Protein AF-A0A7J7VCF5-F1 (afdb_monomer_lite)

pLDDT: mean 79.21, std 23.73, range [27.52, 97.56]

InterPro domains:
  IPR002937 Amine oxidase [PF01593] (6-80)
  IPR036188 FAD/NAD(P)-binding domain superfamily [G3DSA:3.50.50.60] (3-82)
  IPR036188 FAD/NAD(P)-binding domain superfamily [SSF51905] (7-91)
  IPR040174 Renalase [PTHR23357] (6-121)

Secondary structure (DSSP, 8-state):
-----TT-----S--EEEEEEETTEEEEEESSS--EEES-----S-HHHHHT-BSTHHHHS-HHHHHHHHT--------------TT-----S-SEEE-SS-SS--EEE-HHHHTT-----GGG-------------------------

Sequence (149 aa):
MPKSTKGANIRFRQWVTQINLRNNKWEVSKETGSPEQFDIVVLTMPVPQILLLKGDIVNLISEHQRQELESVSYSSRYALGLFYEAGTKIDVPWAGQYITSNPCIRFISIDNKKRNIGYKSCCQLSWPNDSSSETSPCVWRGWIHSFQF

Foldseek 3Di:
DPDDDDPDDDDPPWAFAEWEQDPCWIWTDTPDDHTDTDNDDDDDDQLVSQCRHDYCSVVVQDPVNVVVSVPDDDDFAWDADDDDDQPDDPPDPDQKDADDPDPRDGMDGVVCVVVVVPSPPPVPPPDDDDDDDDDDDPDDDGDGDGPDD

Structure (mmCIF, N/CA/C/O backbone):
data_AF-A0A7J7VCF5-F1
#
_entry.id   AF-A0A7J7VCF5-F1
#
loop_
_atom_site.group_PDB
_atom_site.id
_atom_site.type_symbol
_atom_site.label_atom_id
_atom_site.label_alt_id
_atom_site.label_comp_id
_atom_site.label_asym_id
_atom_site.label_entity_id
_atom_site.label_seq_id
_atom_site.pdbx_PDB_ins_code
_atom_site.Cartn_x
_atom_site.Cartn_y
_atom_site.Cartn_z
_atom_site.occupancy
_atom_site.B_iso_or_equiv
_atom_site.auth_seq_id
_atom_site.auth_comp_id
_atom_site.auth_asym_id
_atom_site.auth_atom_id
_atom_site.pdbx_PDB_model_num
ATOM 1 N N . MET A 1 1 ? -8.536 3.487 -19.311 1.00 40.28 1 MET A N 1
ATOM 2 C CA . MET A 1 1 ? -9.816 2.776 -19.112 1.00 40.28 1 MET A CA 1
ATOM 3 C C . MET A 1 1 ? -9.730 1.990 -17.811 1.00 40.28 1 MET A C 1
ATOM 5 O O . MET A 1 1 ? -8.867 1.117 -17.735 1.00 40.28 1 MET A O 1
ATOM 9 N N . PRO A 1 2 ? -10.506 2.327 -16.766 1.00 47.41 2 PRO A N 1
ATOM 10 C CA . PRO A 1 2 ? -10.526 1.530 -15.542 1.00 47.41 2 PRO A CA 1
ATOM 11 C C . PRO A 1 2 ? -11.049 0.126 -15.878 1.00 47.41 2 PRO A C 1
ATOM 13 O O . PRO A 1 2 ? -12.050 -0.021 -16.578 1.00 47.41 2 PRO A O 1
ATOM 16 N N . LYS A 1 3 ? -10.317 -0.912 -15.458 1.00 48.59 3 LYS A N 1
ATOM 17 C CA . LYS A 1 3 ? -10.679 -2.310 -15.718 1.00 48.59 3 LYS A CA 1
ATOM 18 C C . LYS A 1 3 ? -11.960 -2.649 -14.949 1.00 48.59 3 LYS A C 1
ATOM 20 O O . LYS A 1 3 ? -11.984 -2.535 -13.729 1.00 48.59 3 LYS A O 1
ATOM 25 N N . SER A 1 4 ? -12.997 -3.082 -15.667 1.00 52.25 4 SER A N 1
ATOM 26 C CA . SER A 1 4 ? -14.225 -3.637 -15.089 1.00 52.25 4 SER A CA 1
ATOM 27 C C . SER A 1 4 ? -13.905 -4.964 -14.394 1.00 52.25 4 SER A C 1
ATOM 29 O O . SER A 1 4 ? -13.676 -5.983 -15.046 1.00 52.25 4 SER A O 1
ATOM 31 N N . THR A 1 5 ? -13.823 -4.962 -13.065 1.00 56.34 5 THR A N 1
ATOM 32 C CA . THR A 1 5 ? -13.708 -6.191 -12.271 1.00 56.34 5 THR A CA 1
ATOM 33 C C . THR A 1 5 ? -15.104 -6.684 -11.909 1.00 56.34 5 THR A C 1
ATOM 35 O O . THR A 1 5 ? -15.710 -6.185 -10.966 1.00 56.34 5 THR A O 1
ATOM 38 N N . LYS A 1 6 ? -15.612 -7.645 -12.693 1.00 68.50 6 LYS A N 1
ATOM 39 C CA . LYS A 1 6 ? -16.701 -8.594 -12.373 1.00 68.50 6 LYS A CA 1
ATOM 40 C C . LYS A 1 6 ? -17.781 -8.096 -11.380 1.00 68.50 6 LYS A C 1
ATOM 42 O O . LYS A 1 6 ? -18.037 -8.752 -10.379 1.00 68.50 6 LYS A O 1
ATOM 47 N N . GLY A 1 7 ? -18.416 -6.954 -11.653 1.00 83.62 7 GLY A N 1
ATOM 48 C CA . GLY A 1 7 ? -19.609 -6.494 -10.921 1.00 83.62 7 GLY A CA 1
ATOM 49 C C . GLY A 1 7 ? -19.381 -5.755 -9.594 1.00 83.62 7 GLY A C 1
ATOM 50 O O . GLY A 1 7 ? -20.358 -5.382 -8.952 1.00 83.62 7 GLY A O 1
ATOM 51 N N . ALA A 1 8 ? -18.138 -5.491 -9.181 1.00 88.38 8 ALA A N 1
ATOM 52 C CA . ALA A 1 8 ? -17.882 -4.649 -8.010 1.00 88.38 8 ALA A CA 1
ATOM 53 C C . ALA A 1 8 ? -18.091 -3.156 -8.335 1.00 88.38 8 ALA A C 1
ATOM 55 O O . ALA A 1 8 ? -17.613 -2.666 -9.361 1.00 88.38 8 ALA A O 1
ATOM 56 N N . ASN A 1 9 ? -18.763 -2.410 -7.449 1.00 90.19 9 ASN A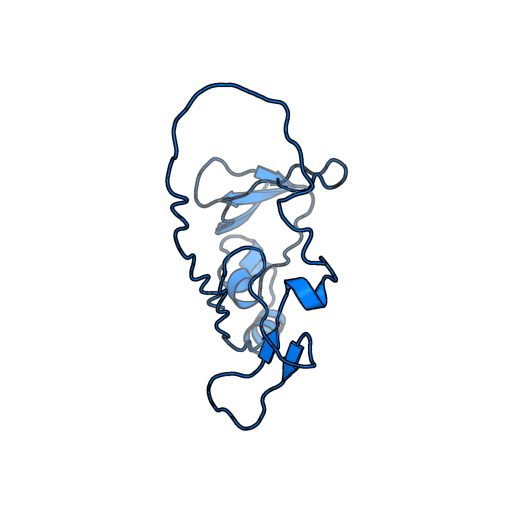 N 1
ATOM 57 C CA . ASN A 1 9 ? -18.884 -0.953 -7.566 1.00 90.19 9 ASN A CA 1
ATOM 58 C C . ASN A 1 9 ? -17.598 -0.289 -7.049 1.00 90.19 9 ASN A C 1
ATOM 60 O O . ASN A 1 9 ? -17.390 -0.170 -5.844 1.00 90.19 9 ASN A O 1
ATOM 64 N N . ILE A 1 10 ? -16.715 0.109 -7.965 1.00 90.94 10 ILE A N 1
ATOM 65 C CA . ILE A 1 10 ? -15.434 0.736 -7.619 1.00 90.94 10 ILE A CA 1
ATOM 66 C C . ILE A 1 10 ? -15.616 2.250 -7.544 1.00 90.94 10 ILE A C 1
ATOM 68 O O . ILE A 1 10 ? -15.993 2.882 -8.533 1.00 90.94 10 ILE A O 1
ATOM 72 N N . ARG A 1 11 ? -15.281 2.845 -6.396 1.00 89.62 11 ARG A N 1
ATOM 73 C CA . ARG A 1 11 ? -15.321 4.298 -6.192 1.00 89.62 11 ARG A CA 1
ATOM 74 C C . ARG A 1 11 ? -13.922 4.835 -5.925 1.00 89.62 11 ARG A C 1
ATOM 76 O O . ARG A 1 11 ? -13.285 4.476 -4.941 1.00 89.62 11 ARG A O 1
ATOM 83 N N . PHE A 1 12 ? -13.442 5.700 -6.814 1.00 91.88 12 PHE A N 1
ATOM 84 C CA . PHE A 1 12 ? -12.161 6.391 -6.659 1.00 91.88 12 PHE A CA 1
ATOM 85 C C . PHE A 1 12 ? -12.347 7.727 -5.942 1.00 91.88 12 PHE A C 1
ATOM 87 O O . PHE A 1 12 ? -13.447 8.275 -5.928 1.00 91.88 12 PHE A O 1
ATOM 94 N N . ARG A 1 13 ? -11.253 8.285 -5.401 1.00 89.94 13 ARG A N 1
ATOM 95 C CA . ARG A 1 13 ? -11.263 9.571 -4.674 1.00 89.94 13 ARG A CA 1
ATOM 96 C C . ARG A 1 13 ? -12.247 9.566 -3.498 1.00 89.94 13 ARG A C 1
ATOM 98 O O . ARG A 1 13 ? -12.951 10.539 -3.258 1.00 89.94 13 ARG A O 1
ATOM 105 N N . GLN A 1 14 ? -12.333 8.439 -2.803 1.00 91.00 14 GLN A N 1
ATOM 106 C CA . GLN A 1 14 ? -13.080 8.302 -1.560 1.00 91.00 14 GLN A CA 1
ATOM 107 C C . GLN A 1 14 ? -12.059 8.007 -0.465 1.00 91.00 14 GLN A C 1
ATOM 109 O O . GLN A 1 14 ? -11.517 6.907 -0.407 1.00 91.00 14 GLN A O 1
ATOM 114 N N . TRP A 1 15 ? -11.754 9.012 0.352 1.00 93.75 15 TRP A N 1
ATOM 115 C CA . TRP A 1 15 ? -10.851 8.866 1.489 1.00 93.75 15 TRP A CA 1
ATOM 116 C C . TRP A 1 15 ? -11.665 8.524 2.724 1.00 93.75 15 TRP A C 1
ATOM 118 O O . TRP A 1 15 ? -12.469 9.341 3.168 1.00 93.75 15 TRP A O 1
ATOM 128 N N . VAL A 1 16 ? -11.488 7.311 3.243 1.00 95.25 16 VAL A N 1
ATOM 129 C CA . VAL A 1 16 ? -12.131 6.872 4.485 1.00 95.25 16 VAL A CA 1
ATOM 130 C C . VAL A 1 16 ? -11.421 7.533 5.660 1.00 95.25 16 VAL A C 1
ATOM 132 O O . VAL A 1 16 ? -10.200 7.457 5.765 1.00 95.25 16 VAL A O 1
ATOM 135 N N . THR A 1 17 ? -12.183 8.186 6.532 1.00 95.62 17 THR A N 1
ATOM 136 C CA . THR A 1 17 ? -11.647 8.942 7.676 1.00 95.62 17 THR A CA 1
ATOM 137 C C . THR A 1 17 ? -12.054 8.341 9.016 1.00 95.62 17 THR A C 1
ATOM 139 O O . THR A 1 17 ? -11.323 8.466 10.000 1.00 95.62 17 THR A O 1
ATOM 142 N N . GLN A 1 18 ? -13.215 7.687 9.071 1.00 96.31 18 GLN A N 1
ATOM 143 C CA . GLN A 1 18 ? -13.783 7.170 10.309 1.00 96.31 18 GLN A CA 1
ATOM 144 C C . GLN A 1 18 ? -14.663 5.947 10.057 1.00 96.31 18 GLN A C 1
ATOM 146 O O . GLN A 1 18 ? -15.362 5.875 9.045 1.00 96.31 18 GLN A O 1
ATOM 151 N N . ILE A 1 19 ? -14.635 5.000 10.996 1.00 97.50 19 ILE A N 1
ATOM 152 C CA . ILE A 1 19 ? -15.449 3.783 10.972 1.00 97.50 19 ILE A CA 1
ATOM 153 C C . ILE A 1 19 ? -16.098 3.607 12.346 1.00 97.50 19 ILE A C 1
ATOM 155 O O . ILE A 1 19 ? -15.398 3.495 13.353 1.00 97.50 19 ILE A O 1
ATOM 159 N N . ASN A 1 20 ? -17.431 3.588 12.379 1.00 96.81 20 ASN A N 1
ATOM 160 C CA . ASN A 1 20 ? -18.227 3.418 13.597 1.00 96.81 20 ASN A CA 1
ATOM 161 C C . ASN A 1 20 ? -19.147 2.205 13.488 1.00 96.81 20 ASN A C 1
ATOM 163 O O . ASN A 1 20 ? -19.541 1.817 12.387 1.00 96.81 20 ASN A O 1
ATOM 167 N N . LEU A 1 21 ? -19.561 1.662 14.628 1.00 95.62 21 LEU A N 1
ATOM 168 C CA . LEU A 1 21 ? -20.589 0.631 14.687 1.00 95.62 21 LEU A CA 1
ATOM 169 C C . LEU A 1 21 ? -21.940 1.279 15.023 1.00 95.62 21 LEU A C 1
ATOM 171 O O . LEU A 1 21 ? -22.150 1.812 16.112 1.00 95.62 21 LEU A O 1
ATOM 175 N N . ARG A 1 22 ? -22.883 1.244 14.077 1.00 94.25 22 ARG A N 1
ATOM 176 C CA . ARG A 1 22 ? -24.240 1.793 14.221 1.00 94.25 22 ARG A CA 1
ATOM 177 C C . ARG A 1 22 ? -25.258 0.710 13.895 1.00 94.25 22 ARG A C 1
ATOM 179 O O . ARG A 1 22 ? -25.230 0.160 12.801 1.00 94.25 22 ARG A O 1
ATOM 186 N N . ASN A 1 23 ? -26.186 0.419 14.808 1.00 91.62 23 ASN A N 1
ATOM 187 C CA . ASN A 1 23 ? -27.282 -0.535 14.569 1.00 91.62 23 ASN A CA 1
ATOM 188 C C . ASN A 1 23 ? -26.803 -1.901 14.026 1.00 91.62 23 ASN A C 1
ATOM 190 O O . ASN A 1 23 ? -27.375 -2.426 13.074 1.00 91.62 23 ASN A O 1
ATOM 194 N N . ASN A 1 24 ? -25.729 -2.453 14.604 1.00 92.62 24 ASN A N 1
ATOM 195 C CA . ASN A 1 24 ? -25.073 -3.695 14.162 1.00 92.62 24 ASN A CA 1
ATOM 196 C C . ASN A 1 24 ? -24.514 -3.672 12.724 1.00 92.62 24 ASN A C 1
ATOM 198 O O . ASN A 1 24 ? -24.255 -4.731 12.156 1.00 92.62 24 ASN A O 1
ATOM 202 N N . LYS A 1 25 ? -24.303 -2.489 12.139 1.00 96.75 25 LYS A N 1
ATOM 203 C CA . LYS A 1 25 ? -23.640 -2.302 10.844 1.00 96.75 25 LYS A CA 1
ATOM 204 C C . LYS A 1 25 ? -22.473 -1.331 10.959 1.00 96.75 25 LYS A C 1
ATOM 206 O O . LYS A 1 25 ? -22.475 -0.427 11.796 1.00 96.75 25 LYS A O 1
ATOM 211 N N . TRP A 1 26 ? -21.482 -1.504 10.095 1.00 97.44 26 TRP A N 1
ATOM 212 C CA . TRP A 1 26 ? -20.354 -0.590 9.991 1.00 97.44 26 TRP A CA 1
ATOM 213 C C . TRP A 1 26 ? -20.756 0.634 9.189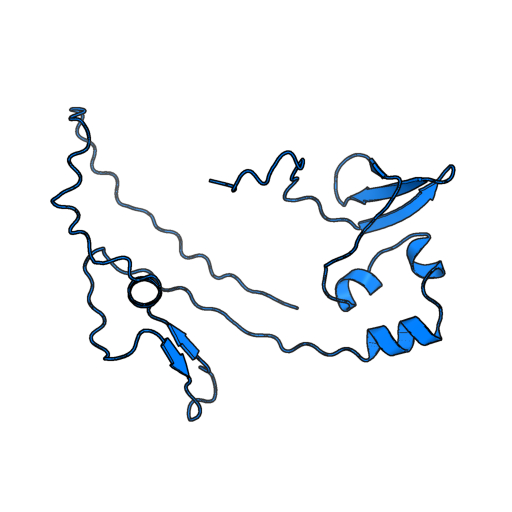 1.00 97.44 26 TRP A C 1
ATOM 215 O O . TRP A 1 26 ? -21.075 0.533 8.008 1.00 97.44 26 TRP A O 1
ATOM 225 N N . GLU A 1 27 ? -20.719 1.791 9.827 1.00 97.56 27 GLU A N 1
ATOM 226 C CA . GLU A 1 27 ? -20.868 3.083 9.179 1.00 97.56 27 GLU A CA 1
ATOM 227 C C . GLU A 1 27 ? -19.479 3.631 8.843 1.00 97.56 27 GLU A C 1
ATOM 229 O O . GLU A 1 27 ? -18.662 3.892 9.729 1.00 97.56 27 GLU A O 1
ATOM 234 N N . VAL A 1 28 ? -19.208 3.787 7.549 1.00 97.00 28 VAL A N 1
ATOM 235 C CA . VAL A 1 28 ? -17.930 4.246 7.010 1.00 97.00 28 VAL A CA 1
ATOM 236 C C . VAL A 1 28 ? -18.089 5.678 6.517 1.00 97.00 28 VAL A C 1
ATOM 238 O O . VAL A 1 28 ? -18.766 5.948 5.520 1.00 97.00 28 VAL A O 1
ATOM 241 N N . SER A 1 29 ? -17.439 6.596 7.222 1.00 96.56 29 SER A N 1
ATOM 242 C CA . SER A 1 29 ? -17.395 8.013 6.886 1.00 96.56 29 SER A CA 1
ATOM 243 C C . SER A 1 29 ? -16.203 8.322 5.996 1.00 96.56 29 SER A C 1
ATOM 245 O O . SER A 1 29 ? -15.115 7.752 6.125 1.00 96.56 29 SER A O 1
ATOM 247 N N . LYS A 1 30 ? -16.422 9.269 5.090 1.00 94.56 30 LYS A N 1
ATOM 248 C CA . LYS A 1 30 ? -15.435 9.716 4.113 1.00 94.56 30 LYS A CA 1
ATOM 249 C C . LYS A 1 30 ? -15.137 11.190 4.335 1.00 94.56 30 LYS A C 1
ATOM 251 O O . LYS A 1 30 ? -15.925 11.894 4.957 1.00 94.56 30 LYS A O 1
ATOM 256 N N . GLU A 1 31 ? -14.021 11.661 3.797 1.00 92.31 31 GLU A N 1
ATOM 257 C CA . GLU A 1 31 ? -13.645 13.078 3.846 1.00 92.31 31 GLU A CA 1
ATOM 258 C C . GLU A 1 31 ? -14.733 13.987 3.254 1.00 92.31 31 GLU A C 1
ATOM 260 O O . GLU A 1 31 ? -14.997 15.071 3.767 1.00 92.31 31 GLU A O 1
ATOM 265 N N . THR A 1 32 ? -15.398 13.527 2.192 1.00 88.94 32 THR A N 1
ATOM 266 C CA . THR A 1 32 ? -16.499 14.243 1.545 1.00 88.94 32 THR A CA 1
ATOM 267 C C . THR A 1 32 ? -17.682 13.314 1.275 1.00 88.94 32 THR A C 1
ATOM 269 O O . THR A 1 32 ? -17.518 12.148 0.902 1.00 88.94 32 THR A O 1
ATOM 272 N N . GLY A 1 33 ? -18.892 13.854 1.433 1.00 90.88 33 GLY A N 1
ATOM 273 C CA . GLY A 1 33 ? -20.152 13.144 1.205 1.00 90.88 33 GLY A CA 1
ATOM 274 C C . GLY A 1 33 ? -20.729 12.473 2.453 1.00 90.88 33 GLY A C 1
ATOM 275 O O . GLY A 1 33 ? -20.206 12.604 3.557 1.00 90.88 33 GLY A O 1
ATOM 276 N N . SER A 1 34 ? -21.848 11.771 2.272 1.00 92.38 34 SER A N 1
ATOM 277 C CA . SER A 1 34 ? -22.527 11.062 3.356 1.00 92.38 34 SER A CA 1
ATOM 278 C C . SER A 1 34 ? -21.814 9.748 3.717 1.00 92.38 34 SER A C 1
ATOM 280 O O . SER A 1 34 ? -21.231 9.110 2.826 1.00 92.38 34 SER A O 1
ATOM 282 N N . PRO A 1 35 ? -21.892 9.310 4.988 1.00 94.62 35 PRO A N 1
ATOM 283 C CA . PRO A 1 35 ? -21.455 7.980 5.397 1.00 94.62 35 PRO A CA 1
ATOM 284 C C . PRO A 1 35 ? -22.224 6.873 4.672 1.00 94.62 35 PRO A C 1
ATOM 286 O O . PRO A 1 35 ? -23.357 7.067 4.226 1.00 94.62 35 PRO A O 1
ATOM 289 N N . GLU A 1 36 ? -21.604 5.704 4.565 1.00 95.19 36 GLU A N 1
ATOM 290 C CA . GLU A 1 36 ? -22.195 4.512 3.954 1.00 95.19 36 GLU A CA 1
ATOM 291 C C . GLU A 1 36 ? -22.188 3.346 4.939 1.00 95.19 36 GLU A C 1
ATOM 293 O O . GLU A 1 36 ? -21.282 3.239 5.763 1.00 95.19 36 GLU A O 1
ATOM 298 N N . GLN A 1 37 ? -23.191 2.471 4.857 1.00 96.62 37 GLN A N 1
ATOM 299 C CA . GLN A 1 37 ? -23.323 1.328 5.758 1.00 96.62 37 GLN A CA 1
ATOM 300 C C . GLN A 1 37 ? -22.942 0.020 5.072 1.00 96.62 37 GLN A C 1
ATOM 302 O O . GLN A 1 37 ? -23.367 -0.250 3.949 1.00 96.62 37 GLN A O 1
ATOM 307 N N . PHE A 1 38 ? -22.193 -0.812 5.787 1.00 96.50 38 PHE A N 1
ATOM 308 C CA . PHE A 1 38 ? -21.723 -2.113 5.331 1.00 96.50 38 PHE A CA 1
ATOM 309 C C . PHE A 1 38 ? -21.887 -3.156 6.435 1.00 96.50 38 PHE A C 1
ATOM 311 O O . PHE A 1 38 ? -21.743 -2.852 7.618 1.00 96.50 38 PHE A O 1
ATOM 318 N N . ASP A 1 39 ? -22.150 -4.407 6.061 1.00 96.44 39 ASP A N 1
ATOM 319 C CA . ASP A 1 39 ? -22.175 -5.508 7.029 1.00 96.44 39 ASP A CA 1
ATOM 320 C C . ASP A 1 39 ? -20.748 -5.936 7.424 1.00 96.44 39 ASP A C 1
ATOM 322 O O . ASP A 1 39 ? -20.505 -6.349 8.554 1.00 96.44 39 ASP A O 1
ATOM 326 N N . ILE A 1 40 ? -19.777 -5.797 6.510 1.00 95.38 40 ILE A N 1
ATOM 327 C CA . ILE A 1 40 ? -18.368 -6.169 6.709 1.00 95.38 40 ILE A CA 1
ATOM 328 C C . ILE A 1 40 ? -17.462 -5.108 6.075 1.00 95.38 40 ILE A C 1
ATOM 330 O O . ILE A 1 40 ? -17.743 -4.624 4.978 1.00 95.38 40 ILE A O 1
ATOM 334 N N . VAL A 1 41 ? -16.345 -4.793 6.738 1.00 95.50 41 VAL A N 1
ATOM 335 C CA . VAL A 1 41 ? -15.283 -3.922 6.213 1.00 95.50 41 VAL A CA 1
ATOM 336 C C . VAL A 1 41 ? -13.956 -4.678 6.196 1.00 95.50 41 VAL A C 1
ATOM 338 O O . VAL A 1 41 ? -13.584 -5.312 7.180 1.00 95.50 41 VAL A O 1
ATOM 341 N N . VAL A 1 42 ? -13.228 -4.591 5.080 1.00 95.88 42 VAL A N 1
ATOM 342 C CA . VAL A 1 42 ? -11.878 -5.153 4.926 1.00 95.88 42 VAL A CA 1
ATOM 343 C C . VAL A 1 42 ? -10.911 -4.015 4.618 1.00 95.88 42 VAL A C 1
ATOM 345 O O . VAL A 1 42 ? -11.093 -3.297 3.636 1.00 95.88 42 VAL A O 1
ATOM 348 N N . LEU A 1 43 ? -9.883 -3.851 5.453 1.00 95.25 43 LEU A N 1
ATOM 349 C CA . LEU A 1 43 ? -8.865 -2.814 5.291 1.00 95.25 43 LEU A CA 1
ATOM 350 C C . LEU A 1 43 ? -7.607 -3.398 4.652 1.00 95.25 43 LEU A C 1
ATOM 352 O O . LEU A 1 43 ? -7.030 -4.356 5.156 1.00 95.25 43 LEU A O 1
ATOM 356 N N . THR A 1 44 ? -7.172 -2.798 3.545 1.00 95.56 44 THR A N 1
ATOM 357 C CA . THR A 1 44 ? -5.978 -3.228 2.793 1.00 95.56 44 THR A CA 1
ATOM 358 C C . THR A 1 44 ? -4.943 -2.114 2.639 1.00 95.56 44 THR A C 1
ATOM 360 O O . THR A 1 44 ? -4.031 -2.223 1.821 1.00 95.56 44 THR A O 1
ATOM 363 N N . MET A 1 45 ? -5.116 -1.008 3.361 1.00 94.38 45 MET A N 1
ATOM 364 C CA . MET A 1 45 ? -4.159 0.095 3.372 1.00 94.38 45 MET A CA 1
ATOM 365 C C . MET A 1 45 ? -3.005 -0.190 4.343 1.00 94.38 45 MET A C 1
ATOM 367 O O . MET A 1 45 ? -3.165 -1.019 5.239 1.00 94.38 45 MET A O 1
ATOM 371 N N . PRO A 1 46 ? -1.839 0.463 4.179 1.00 94.38 46 PRO A N 1
ATOM 372 C CA . PRO A 1 46 ? -0.716 0.297 5.094 1.00 94.38 46 PRO A CA 1
ATOM 373 C C . PRO A 1 46 ? -1.119 0.539 6.548 1.00 94.38 46 PRO A C 1
ATOM 375 O O . PRO A 1 46 ? -1.926 1.421 6.841 1.00 94.38 46 PRO A O 1
ATOM 378 N N . VAL A 1 47 ? -0.506 -0.211 7.461 1.00 95.06 47 VAL A N 1
ATOM 379 C CA . VAL A 1 47 ? -0.812 -0.161 8.898 1.00 95.06 47 VAL A CA 1
ATOM 380 C C . VAL A 1 47 ? -0.803 1.263 9.480 1.00 95.06 47 VAL A C 1
ATOM 382 O O . VAL A 1 47 ? -1.783 1.607 10.142 1.00 95.06 47 VAL A O 1
ATOM 385 N N . PRO A 1 48 ? 0.183 2.139 9.183 1.00 92.69 48 PRO A N 1
ATOM 386 C CA . PRO A 1 48 ? 0.153 3.518 9.668 1.00 92.69 48 PRO A CA 1
ATOM 387 C C . PRO A 1 48 ? -1.120 4.276 9.276 1.00 92.69 48 PRO A C 1
ATOM 389 O O . PRO A 1 48 ? -1.625 5.068 10.059 1.00 92.69 48 PRO A O 1
ATOM 392 N N . GLN A 1 49 ? -1.692 4.002 8.098 1.00 92.50 49 GLN A N 1
ATOM 393 C CA . GLN A 1 49 ? -2.943 4.627 7.662 1.00 92.50 49 GLN A CA 1
ATOM 394 C C . GLN A 1 49 ? -4.154 4.059 8.411 1.00 92.50 49 GLN A C 1
ATOM 396 O O . GLN A 1 49 ? -5.075 4.808 8.724 1.00 92.50 49 GLN A O 1
ATOM 401 N N . ILE A 1 50 ? -4.153 2.758 8.736 1.00 94.38 50 ILE A N 1
ATOM 402 C CA . ILE A 1 50 ? -5.198 2.124 9.564 1.00 94.38 50 ILE A CA 1
ATOM 403 C C . ILE A 1 50 ? -5.236 2.760 10.952 1.00 94.38 50 ILE A C 1
ATOM 405 O O . ILE A 1 50 ? -6.313 3.110 11.427 1.00 94.38 50 ILE A O 1
ATOM 409 N N . LEU A 1 51 ? -4.070 2.974 11.562 1.00 93.56 51 LEU A N 1
ATOM 410 C CA . LEU A 1 51 ? -3.950 3.577 12.892 1.00 93.56 51 LEU A CA 1
ATOM 411 C C . LEU A 1 51 ? -4.389 5.054 12.941 1.00 93.56 51 LEU A C 1
ATOM 413 O O . LEU A 1 51 ? -4.663 5.570 14.022 1.00 93.56 51 LEU A O 1
ATOM 417 N N . LEU A 1 52 ? -4.484 5.735 11.792 1.00 93.94 52 LEU A N 1
ATOM 418 C CA . LEU A 1 52 ? -4.983 7.113 11.690 1.00 93.94 52 LEU A CA 1
ATOM 419 C C . LEU A 1 52 ? -6.513 7.208 11.565 1.00 93.94 52 LEU A C 1
ATOM 421 O O . LEU A 1 52 ? -7.060 8.313 11.652 1.00 93.94 52 LEU A O 1
ATOM 425 N N . LEU A 1 53 ? -7.212 6.087 11.349 1.00 95.75 53 LEU A N 1
ATOM 426 C CA . LEU A 1 53 ? 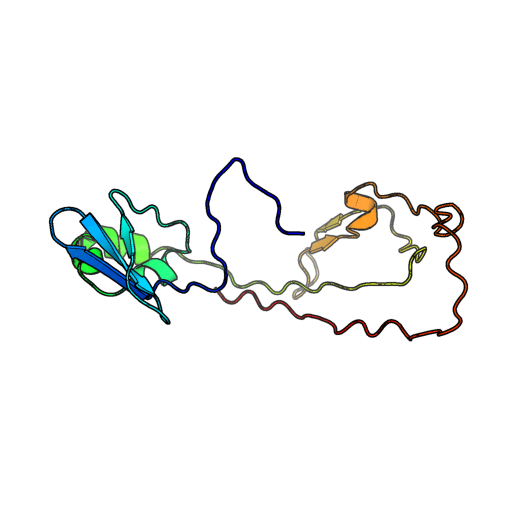-8.672 6.075 11.308 1.00 95.75 53 LEU A CA 1
ATOM 427 C C . LEU A 1 53 ? -9.261 6.447 12.669 1.00 95.75 53 LEU A C 1
ATOM 429 O O . LEU A 1 53 ? -8.764 6.052 13.719 1.00 95.75 53 LEU A O 1
ATOM 433 N N . LYS A 1 54 ? -10.371 7.184 12.639 1.00 95.38 54 LYS A N 1
ATOM 434 C CA . LYS A 1 54 ? -11.123 7.574 13.838 1.00 95.38 54 LYS A CA 1
ATOM 435 C C . LYS A 1 54 ? -12.359 6.693 14.028 1.00 95.38 54 LYS A C 1
ATOM 437 O O . LYS A 1 54 ? -12.756 5.952 13.128 1.00 95.38 54 LYS A O 1
ATOM 442 N N . GLY A 1 55 ? -13.021 6.854 15.172 1.00 94.94 55 GLY A N 1
ATOM 443 C CA . GLY A 1 55 ? -14.278 6.178 15.500 1.00 94.94 55 GLY A CA 1
ATOM 444 C C . GLY A 1 55 ? -14.082 4.908 16.315 1.00 94.94 55 GLY A C 1
ATOM 445 O O . GLY A 1 55 ? -13.021 4.686 16.897 1.00 94.94 55 GLY A O 1
ATOM 446 N N . ASP A 1 56 ? -15.118 4.075 16.343 1.00 94.88 56 ASP A N 1
ATOM 447 C CA . ASP A 1 56 ? -15.155 2.870 17.179 1.00 94.88 56 ASP A CA 1
ATOM 448 C C . ASP A 1 56 ? -14.093 1.837 16.791 1.00 94.88 56 ASP A C 1
ATOM 450 O O . ASP A 1 56 ? -13.695 1.033 17.629 1.00 94.88 56 ASP A O 1
ATOM 454 N N . ILE A 1 57 ? -13.585 1.880 15.553 1.00 93.00 57 ILE A N 1
ATOM 455 C CA . ILE A 1 57 ? -12.505 0.993 15.103 1.00 93.00 57 ILE A CA 1
ATOM 456 C C . ILE A 1 57 ? -11.248 1.083 15.974 1.00 93.00 57 ILE A C 1
ATOM 458 O O . ILE A 1 57 ? -10.590 0.068 16.186 1.00 93.00 57 ILE A O 1
ATOM 462 N N . VAL A 1 58 ? -10.943 2.261 16.528 1.00 91.62 58 VAL A N 1
ATOM 463 C CA . VAL A 1 58 ? -9.784 2.449 17.414 1.00 91.62 58 VAL A CA 1
ATOM 464 C C . VAL A 1 58 ? -9.924 1.594 18.674 1.00 91.62 58 VAL A C 1
ATOM 466 O O . VAL A 1 58 ? -8.943 1.037 19.149 1.00 91.62 58 VAL A O 1
ATOM 469 N N . ASN A 1 59 ? -11.153 1.421 19.166 1.00 91.56 59 ASN A N 1
ATOM 470 C CA . ASN A 1 59 ? -11.443 0.653 20.376 1.00 91.56 59 ASN A CA 1
ATOM 471 C C . ASN A 1 59 ? -11.466 -0.866 20.132 1.00 91.56 59 ASN A C 1
ATOM 473 O O . ASN A 1 59 ? -11.468 -1.637 21.088 1.00 91.56 59 ASN A O 1
ATOM 477 N N . LEU A 1 60 ? -11.508 -1.311 18.870 1.00 91.19 60 LEU A N 1
ATOM 478 C CA . LEU A 1 60 ? -11.442 -2.735 18.517 1.00 91.19 60 LEU A CA 1
ATOM 479 C C . LEU A 1 60 ? -10.012 -3.274 18.548 1.00 91.19 60 LEU A C 1
ATOM 481 O O . LEU A 1 60 ? -9.811 -4.485 18.611 1.00 91.19 60 LEU A O 1
ATOM 485 N N . ILE A 1 61 ? -9.028 -2.382 18.457 1.00 92.00 61 ILE A N 1
ATOM 486 C CA . ILE A 1 61 ? -7.615 -2.728 18.467 1.00 92.00 61 ILE A CA 1
ATOM 487 C C . ILE A 1 61 ? -7.160 -2.694 19.923 1.00 92.00 61 ILE A C 1
ATOM 489 O O . ILE A 1 61 ? -7.079 -1.633 20.534 1.00 92.00 61 ILE A O 1
ATOM 493 N N . SER A 1 62 ? -6.875 -3.865 20.492 1.00 93.62 62 SER A N 1
ATOM 494 C CA . SER A 1 62 ? -6.305 -3.939 21.842 1.00 93.62 62 SER A CA 1
ATOM 495 C C . SER A 1 62 ? -4.926 -3.271 21.901 1.00 93.62 62 SER A C 1
ATOM 497 O O . SER A 1 62 ? -4.210 -3.224 20.902 1.00 93.62 62 SER A O 1
ATOM 499 N N . GLU A 1 63 ? -4.507 -2.819 23.085 1.00 93.31 63 GLU A N 1
ATOM 500 C CA . GLU A 1 63 ? -3.188 -2.194 23.282 1.00 93.31 63 GLU A CA 1
ATOM 501 C C . GLU A 1 63 ? -2.028 -3.077 22.793 1.00 93.31 63 GLU A C 1
ATOM 503 O O . GLU A 1 63 ? -1.095 -2.589 22.160 1.00 93.31 63 GLU A O 1
ATOM 508 N N . HIS A 1 64 ? -2.111 -4.394 23.004 1.00 94.56 64 HIS A N 1
ATOM 509 C CA . HIS A 1 64 ? -1.110 -5.334 22.497 1.00 94.56 64 HIS A CA 1
ATOM 510 C C . HIS A 1 64 ? -1.06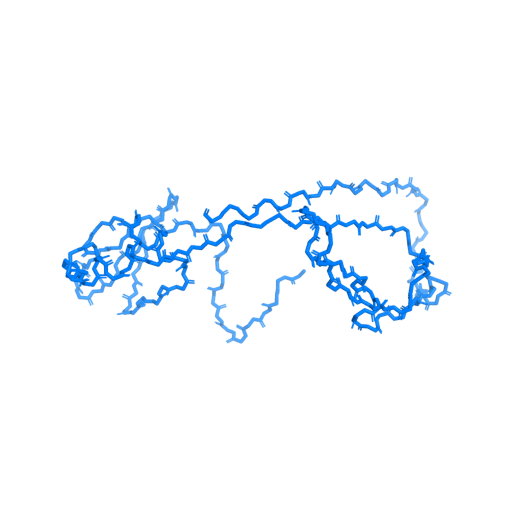0 -5.347 20.963 1.00 94.56 64 HIS A C 1
ATOM 512 O O . HIS A 1 64 ? 0.006 -5.196 20.372 1.00 94.56 64 HIS A O 1
ATOM 518 N N . GLN A 1 65 ? -2.217 -5.477 20.303 1.00 94.06 65 GLN A N 1
ATOM 519 C CA . GLN A 1 65 ? -2.293 -5.450 18.838 1.00 94.06 65 GLN A CA 1
ATOM 520 C C . GLN A 1 65 ? -1.810 -4.113 18.278 1.00 94.06 65 GLN A C 1
ATOM 522 O O . GLN A 1 65 ? -1.164 -4.070 17.235 1.00 94.06 65 GLN A O 1
ATOM 527 N N . ARG A 1 66 ? -2.100 -3.013 18.975 1.00 94.25 66 ARG A N 1
ATOM 528 C CA . ARG A 1 66 ? -1.624 -1.689 18.595 1.00 94.25 66 ARG A CA 1
ATOM 529 C C . ARG A 1 66 ? -0.098 -1.621 18.602 1.00 94.25 66 ARG A C 1
ATOM 531 O O . ARG A 1 66 ? 0.471 -1.170 17.615 1.00 94.25 66 ARG A O 1
ATOM 538 N N . GLN A 1 67 ? 0.553 -2.113 19.654 1.00 95.19 67 GLN A N 1
ATOM 539 C CA . GLN A 1 67 ? 2.017 -2.159 19.735 1.00 95.19 67 GLN A CA 1
ATOM 540 C C . GLN A 1 67 ? 2.631 -3.001 18.606 1.00 95.19 67 GLN A C 1
ATOM 542 O O . GLN A 1 67 ? 3.616 -2.589 17.992 1.00 95.19 67 GLN A O 1
ATOM 547 N N . GLU A 1 68 ? 2.030 -4.150 18.279 1.00 95.38 68 GLU A N 1
ATOM 548 C CA . GLU A 1 68 ? 2.469 -4.979 17.148 1.00 95.38 68 GLU A CA 1
ATOM 549 C C . GLU A 1 68 ? 2.345 -4.231 15.815 1.00 95.38 68 GLU A C 1
ATOM 551 O O . GLU A 1 68 ? 3.277 -4.237 15.009 1.00 95.38 68 GLU A O 1
ATOM 556 N N . LEU A 1 69 ? 1.226 -3.539 15.593 1.00 94.62 69 LEU A N 1
ATOM 557 C CA . LEU A 1 69 ? 0.985 -2.740 14.392 1.00 94.62 69 LEU A CA 1
ATOM 558 C C . LEU A 1 69 ? 1.950 -1.548 14.281 1.00 94.62 69 LEU A C 1
ATOM 560 O O . LEU A 1 69 ? 2.476 -1.284 13.200 1.00 94.62 69 LEU A O 1
ATOM 564 N N . GLU A 1 70 ? 2.228 -0.857 15.386 1.00 94.62 70 GLU A N 1
ATOM 565 C CA . GLU A 1 70 ? 3.170 0.268 15.439 1.00 94.62 70 GLU A CA 1
ATOM 566 C C . GLU A 1 70 ? 4.629 -0.170 15.214 1.00 94.62 70 GLU A C 1
ATOM 568 O O . GLU A 1 70 ? 5.439 0.617 14.726 1.00 94.62 70 GLU A O 1
ATOM 573 N N . SER A 1 71 ? 4.966 -1.435 15.492 1.00 95.12 71 SER A N 1
ATOM 574 C CA . SER A 1 71 ? 6.301 -1.989 15.223 1.00 95.12 71 SER A CA 1
ATOM 575 C C . SER A 1 71 ? 6.593 -2.221 13.729 1.00 95.12 71 SER A C 1
ATOM 577 O O . SER A 1 71 ? 7.748 -2.429 13.340 1.00 95.12 71 SER A O 1
ATOM 579 N N . VAL A 1 72 ? 5.568 -2.177 12.868 1.00 94.88 72 VAL A N 1
ATOM 580 C CA . VAL A 1 72 ? 5.717 -2.405 11.427 1.00 94.88 72 VAL A CA 1
ATOM 581 C C . VAL A 1 72 ? 6.373 -1.195 10.765 1.00 94.88 72 VAL A C 1
ATOM 583 O O . VAL A 1 72 ? 5.831 -0.091 10.762 1.00 94.88 72 VAL A O 1
ATOM 586 N N . SER A 1 73 ? 7.515 -1.420 10.112 1.00 93.69 73 SER A N 1
ATOM 587 C CA . SER A 1 73 ? 8.249 -0.378 9.390 1.00 93.69 73 SER A CA 1
ATOM 588 C C . SER A 1 73 ? 8.171 -0.548 7.872 1.00 93.69 73 SER A C 1
ATOM 590 O O . SER A 1 73 ? 8.160 -1.656 7.334 1.00 93.69 73 SER A O 1
ATOM 592 N N . TYR A 1 74 ? 8.135 0.585 7.172 1.00 93.81 74 TYR A N 1
ATOM 593 C CA . TYR A 1 74 ? 8.113 0.667 5.713 1.00 93.81 74 TYR A CA 1
ATOM 594 C C . TYR A 1 74 ? 9.297 1.507 5.231 1.00 93.81 74 TYR A C 1
ATOM 596 O O . TYR A 1 74 ? 9.753 2.417 5.919 1.00 93.81 74 TYR A O 1
ATOM 604 N N . SER A 1 75 ? 9.793 1.219 4.026 1.00 93.44 75 SER A N 1
ATOM 605 C CA . SER A 1 75 ? 10.812 2.042 3.366 1.00 93.44 75 SER A CA 1
ATOM 606 C C . SER A 1 75 ? 10.178 2.926 2.294 1.00 93.44 75 SER A C 1
ATOM 608 O O . SER A 1 75 ? 9.487 2.404 1.415 1.00 93.44 75 SER A O 1
ATOM 610 N N . SER A 1 76 ? 10.492 4.217 2.284 1.00 92.50 76 SER A N 1
ATOM 611 C CA . SER A 1 76 ? 10.077 5.130 1.213 1.00 92.50 76 SER A CA 1
ATOM 612 C C . SER A 1 76 ? 10.940 4.936 -0.039 1.00 92.50 76 SER A C 1
ATOM 614 O O . SER A 1 76 ? 12.155 4.747 0.049 1.00 92.50 76 SER A O 1
ATOM 616 N N . ARG A 1 77 ? 10.324 4.966 -1.228 1.00 94.44 77 ARG A N 1
ATOM 617 C CA . ARG A 1 77 ? 11.018 4.822 -2.519 1.00 94.44 77 ARG A CA 1
ATOM 618 C C . ARG A 1 77 ? 10.416 5.757 -3.556 1.00 94.44 77 ARG A C 1
ATOM 620 O O . ARG A 1 77 ? 9.199 5.840 -3.682 1.00 94.44 77 ARG A O 1
ATOM 627 N N . TYR A 1 78 ? 11.276 6.388 -4.346 1.00 94.94 78 TYR A N 1
ATOM 628 C CA . TYR A 1 78 ? 10.858 7.200 -5.484 1.00 94.94 78 TYR A CA 1
ATOM 629 C C . TYR A 1 78 ? 10.837 6.365 -6.764 1.00 94.94 78 TYR A C 1
ATOM 631 O O . TYR A 1 78 ? 11.740 5.563 -7.010 1.00 94.94 78 TYR A O 1
ATOM 639 N N . ALA A 1 79 ? 9.811 6.572 -7.587 1.00 95.31 79 ALA A N 1
ATOM 640 C CA . ALA A 1 79 ? 9.698 5.978 -8.912 1.00 95.31 79 ALA A CA 1
ATOM 641 C C . ALA A 1 79 ? 9.718 7.089 -9.969 1.00 95.31 79 ALA A C 1
ATOM 643 O O . ALA A 1 79 ? 8.914 8.018 -9.915 1.00 95.31 79 ALA A O 1
ATOM 644 N N . LEU A 1 80 ? 10.630 6.980 -10.937 1.00 95.44 80 LEU A N 1
ATOM 645 C CA . LEU A 1 80 ? 10.732 7.902 -12.067 1.00 95.44 80 LEU A CA 1
ATOM 646 C C . LEU A 1 80 ? 10.284 7.193 -13.348 1.00 95.44 80 LEU A C 1
ATOM 648 O O . LEU A 1 80 ? 10.892 6.206 -13.760 1.00 95.44 80 LEU A O 1
ATOM 652 N N . GLY A 1 81 ? 9.221 7.701 -13.971 1.00 95.44 81 GLY A N 1
ATOM 653 C CA . GLY A 1 81 ? 8.754 7.252 -15.282 1.00 95.44 81 GLY A CA 1
ATOM 654 C C . GLY A 1 81 ? 9.231 8.198 -16.379 1.00 95.44 81 GLY A C 1
ATOM 655 O O . GLY A 1 81 ? 8.859 9.369 -16.374 1.00 95.44 81 GLY A O 1
ATOM 656 N N . LEU A 1 82 ? 10.034 7.692 -17.318 1.00 93.81 82 LEU A N 1
ATOM 657 C CA . LEU A 1 82 ? 10.490 8.432 -18.498 1.00 93.81 82 LEU A CA 1
ATOM 658 C C . LEU A 1 82 ? 9.796 7.884 -19.747 1.00 93.81 82 LEU A C 1
ATOM 660 O O . LEU A 1 82 ? 9.753 6.670 -19.954 1.00 93.81 82 LEU A O 1
ATOM 664 N N . PHE A 1 83 ? 9.266 8.781 -20.576 1.00 92.31 83 PHE A N 1
ATOM 665 C CA . PHE A 1 83 ? 8.586 8.445 -21.824 1.00 92.31 83 PHE A CA 1
ATOM 666 C C . PHE A 1 83 ? 9.357 9.056 -22.991 1.00 92.31 83 PHE A C 1
ATOM 668 O O . PHE A 1 83 ? 9.703 10.234 -22.957 1.00 92.31 83 PHE A O 1
ATOM 675 N N . TYR A 1 84 ? 9.617 8.242 -24.009 1.00 89.62 84 TYR A N 1
ATOM 676 C CA . TYR A 1 84 ? 10.337 8.626 -25.222 1.00 89.62 84 TYR A C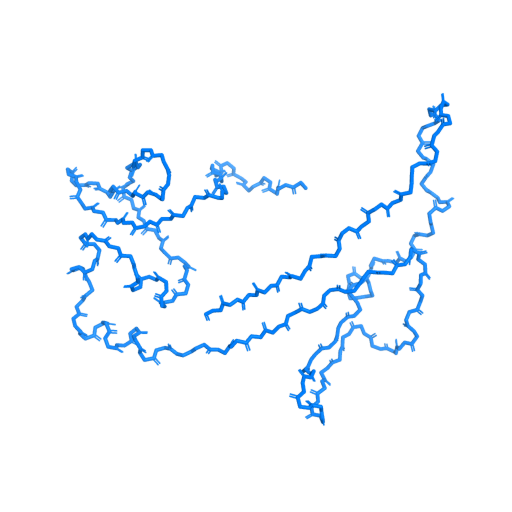A 1
ATOM 677 C C . TYR A 1 84 ? 9.432 8.440 -26.440 1.00 89.62 84 TYR A C 1
ATOM 679 O O . TYR A 1 84 ? 8.392 7.779 -26.350 1.00 89.62 84 TYR A O 1
ATOM 687 N N . GLU A 1 85 ? 9.836 9.005 -27.575 1.00 88.44 85 GLU A N 1
ATOM 688 C CA . GLU A 1 85 ? 9.117 8.842 -28.835 1.00 88.44 85 GLU A CA 1
ATOM 689 C C . GLU A 1 85 ? 8.966 7.364 -29.226 1.00 88.44 85 GLU A C 1
ATOM 691 O O . GLU A 1 85 ? 9.783 6.490 -28.905 1.00 88.44 85 GLU A O 1
ATOM 696 N N . ALA A 1 86 ? 7.876 7.064 -29.931 1.00 82.38 86 ALA A N 1
ATOM 697 C CA . ALA A 1 86 ? 7.623 5.717 -30.412 1.00 82.38 86 ALA A CA 1
ATOM 698 C C . ALA A 1 86 ? 8.739 5.295 -31.376 1.00 82.38 86 ALA A C 1
ATOM 700 O O . ALA A 1 86 ? 9.007 5.969 -32.365 1.00 82.38 86 ALA A O 1
ATOM 701 N N . GLY A 1 87 ? 9.385 4.162 -31.098 1.00 76.38 87 GLY A N 1
ATOM 702 C CA . GLY A 1 87 ? 10.534 3.712 -31.888 1.00 76.38 87 GLY A CA 1
ATOM 703 C C . GLY A 1 87 ? 11.891 4.014 -31.258 1.00 76.38 87 GLY A C 1
ATOM 704 O O . GLY A 1 87 ? 12.868 3.404 -31.687 1.00 76.38 87 GLY A O 1
ATOM 705 N N . THR A 1 88 ? 11.980 4.866 -30.224 1.00 84.25 88 THR A N 1
ATOM 706 C CA . THR A 1 88 ? 13.250 5.113 -29.524 1.00 84.25 88 THR A CA 1
ATOM 707 C C . THR A 1 88 ? 13.788 3.812 -28.935 1.00 84.25 88 THR A C 1
ATOM 709 O O . THR A 1 88 ? 13.162 3.202 -28.061 1.00 84.25 88 THR A O 1
ATOM 712 N N . LYS A 1 89 ? 14.957 3.382 -29.416 1.00 80.88 89 LYS A N 1
ATOM 713 C CA . LYS A 1 89 ? 15.657 2.182 -28.950 1.00 80.88 89 LYS A CA 1
ATOM 714 C C . LYS A 1 89 ? 16.640 2.555 -27.852 1.00 80.88 89 LYS A C 1
ATOM 716 O O . LYS A 1 89 ? 17.568 3.318 -28.086 1.00 80.88 89 LYS A O 1
ATOM 721 N N . ILE A 1 90 ? 16.429 1.999 -26.662 1.00 86.44 90 ILE A N 1
ATOM 722 C CA . ILE A 1 90 ? 17.417 2.046 -25.584 1.00 86.44 90 ILE A CA 1
ATOM 723 C C . ILE A 1 90 ? 18.279 0.799 -25.748 1.00 86.44 90 ILE A C 1
ATOM 725 O O . ILE A 1 90 ? 17.819 -0.316 -25.485 1.00 86.44 90 ILE A O 1
ATOM 729 N N . ASP A 1 91 ? 19.492 0.997 -26.254 1.00 85.75 91 ASP A N 1
ATOM 730 C CA . ASP A 1 91 ? 20.393 -0.086 -26.636 1.00 85.75 91 ASP A CA 1
ATOM 731 C C . ASP A 1 91 ? 21.125 -0.665 -25.421 1.00 85.75 91 ASP A C 1
ATOM 733 O O . ASP A 1 91 ? 22.280 -0.364 -25.133 1.00 85.75 91 ASP A O 1
ATOM 737 N N . VAL A 1 92 ? 20.398 -1.469 -24.649 1.00 90.62 92 VAL A N 1
ATOM 738 C CA . VAL A 1 92 ? 20.953 -2.273 -23.559 1.00 90.62 92 VAL A CA 1
ATOM 739 C C . VAL A 1 92 ? 20.440 -3.710 -23.667 1.00 90.62 92 VAL A C 1
ATOM 741 O O . VAL A 1 92 ? 19.289 -3.941 -24.065 1.00 90.62 92 VAL A O 1
ATOM 744 N N . PRO A 1 93 ? 21.252 -4.717 -23.298 1.00 91.25 93 PRO A N 1
ATOM 745 C CA . PRO A 1 93 ? 20.907 -6.121 -23.523 1.00 91.25 93 PRO A CA 1
ATOM 746 C C . PRO A 1 93 ? 19.757 -6.608 -22.628 1.00 91.25 93 PRO A C 1
ATOM 748 O O . PRO A 1 93 ? 19.013 -7.508 -23.010 1.00 91.25 93 PRO A O 1
ATOM 751 N N . TRP A 1 94 ? 19.511 -5.960 -21.492 1.00 93.06 94 TRP A N 1
ATOM 752 C CA . TRP A 1 94 ? 18.476 -6.322 -20.518 1.00 93.06 94 TRP A CA 1
ATOM 753 C C . TRP A 1 94 ? 17.161 -5.546 -20.718 1.00 93.06 94 TRP A C 1
ATOM 755 O O . TRP A 1 94 ? 17.097 -4.575 -21.466 1.00 93.06 94 TRP A O 1
ATOM 765 N N . ALA A 1 95 ? 16.082 -6.005 -20.076 1.00 92.44 95 ALA A N 1
ATOM 766 C CA . ALA A 1 95 ? 14.790 -5.301 -19.993 1.00 92.44 95 ALA A CA 1
ATOM 767 C C . ALA A 1 95 ? 14.522 -4.721 -18.589 1.00 92.44 95 ALA A C 1
ATOM 769 O O . ALA A 1 95 ? 13.715 -3.807 -18.417 1.00 92.44 95 ALA A O 1
ATOM 770 N N . GLY A 1 96 ? 15.229 -5.229 -17.581 1.00 94.19 96 GLY A N 1
ATOM 771 C CA . GLY A 1 96 ? 15.372 -4.608 -16.274 1.00 94.19 96 GLY A CA 1
ATOM 772 C C . GLY A 1 96 ? 16.700 -5.015 -15.648 1.00 94.19 96 GLY A C 1
ATOM 773 O O . GLY A 1 96 ? 17.182 -6.118 -15.903 1.00 94.19 96 GLY A O 1
ATOM 774 N N . GLN A 1 97 ? 17.291 -4.123 -14.863 1.00 95.38 97 GLN A N 1
ATOM 775 C CA . GLN A 1 97 ? 18.570 -4.350 -14.203 1.00 95.38 97 GLN A CA 1
ATOM 776 C C . GLN A 1 97 ? 18.536 -3.792 -12.781 1.00 95.38 97 GLN A C 1
ATOM 778 O O . GLN A 1 97 ? 18.124 -2.653 -12.551 1.00 95.38 97 GLN A O 1
ATOM 783 N N . TYR A 1 98 ? 18.994 -4.605 -11.828 1.00 95.62 98 TYR A N 1
ATOM 784 C CA . TYR A 1 98 ? 19.291 -4.156 -10.472 1.00 95.62 98 TYR A CA 1
ATOM 785 C C . TYR A 1 98 ? 20.665 -3.497 -10.430 1.00 95.62 98 TYR A C 1
ATOM 787 O O . TYR A 1 98 ? 21.630 -4.021 -10.985 1.00 95.62 98 TYR A O 1
ATOM 795 N N . ILE A 1 99 ? 20.748 -2.366 -9.739 1.00 94.56 99 ILE A N 1
ATOM 796 C CA . ILE A 1 99 ? 21.979 -1.598 -9.573 1.00 94.56 99 ILE A CA 1
ATOM 797 C C . ILE A 1 99 ? 22.329 -1.607 -8.089 1.00 94.56 99 ILE A C 1
ATOM 799 O O . ILE A 1 99 ? 21.529 -1.198 -7.248 1.00 94.56 99 ILE A O 1
ATOM 803 N N . THR A 1 100 ? 23.512 -2.124 -7.756 1.00 93.81 100 THR A N 1
ATOM 804 C CA . THR A 1 100 ? 23.968 -2.259 -6.364 1.00 93.81 100 THR A CA 1
ATOM 805 C C . THR A 1 100 ? 25.048 -1.265 -5.968 1.00 93.81 100 THR A C 1
ATOM 807 O O . THR A 1 100 ? 25.175 -0.972 -4.785 1.00 93.81 100 THR A O 1
ATOM 810 N N . SER A 1 101 ? 25.782 -0.725 -6.942 1.00 93.69 101 SER A N 1
ATOM 811 C CA . SER A 1 101 ? 26.894 0.210 -6.749 1.00 93.69 101 SER A CA 1
ATOM 812 C C . SER A 1 101 ? 26.474 1.682 -6.692 1.00 93.69 101 SER A C 1
ATOM 814 O O . SER A 1 101 ? 27.302 2.535 -6.386 1.00 93.69 101 SER A O 1
ATOM 816 N N . ASN A 1 102 ? 25.210 2.000 -6.995 1.00 93.31 102 ASN A N 1
ATOM 817 C CA . ASN A 1 102 ? 24.699 3.368 -6.985 1.00 93.31 102 ASN A CA 1
ATOM 818 C C . ASN A 1 102 ? 23.889 3.631 -5.701 1.00 93.31 102 ASN A C 1
ATOM 820 O O . ASN A 1 102 ? 22.984 2.850 -5.398 1.00 93.31 102 ASN A O 1
ATOM 824 N N . PRO A 1 103 ? 24.163 4.723 -4.965 1.00 92.06 103 PRO A N 1
ATOM 825 C CA . PRO A 1 103 ? 23.466 5.022 -3.713 1.00 92.06 103 PRO A CA 1
ATOM 826 C C . PRO A 1 103 ? 22.007 5.467 -3.909 1.00 92.06 103 PRO A C 1
ATOM 828 O O . PRO A 1 103 ? 21.217 5.381 -2.974 1.00 92.06 103 PRO A O 1
ATOM 831 N N . CYS A 1 104 ? 21.634 5.929 -5.105 1.00 91.94 104 CYS A N 1
ATOM 832 C CA . CYS A 1 104 ? 20.320 6.513 -5.386 1.00 91.94 104 CYS A CA 1
ATOM 833 C C . CYS A 1 104 ? 19.410 5.569 -6.182 1.00 91.94 104 CYS A C 1
ATOM 835 O O . CYS A 1 104 ? 18.214 5.470 -5.913 1.00 91.94 104 CYS A O 1
ATOM 837 N N . ILE A 1 105 ? 19.957 4.885 -7.188 1.00 94.75 105 ILE A N 1
ATOM 838 C CA . ILE A 1 105 ? 19.180 4.068 -8.124 1.00 94.75 105 ILE A CA 1
ATOM 839 C C . ILE A 1 105 ? 19.364 2.597 -7.780 1.00 94.75 105 ILE A C 1
ATOM 841 O O . ILE A 1 105 ? 20.468 2.069 -7.882 1.00 94.75 105 ILE A O 1
ATOM 845 N N . ARG A 1 106 ? 18.265 1.915 -7.436 1.00 95.56 106 ARG A N 1
ATOM 846 C CA . ARG A 1 106 ? 18.289 0.477 -7.123 1.00 95.56 106 ARG A CA 1
ATOM 847 C C . ARG A 1 106 ? 17.863 -0.420 -8.281 1.00 95.56 106 ARG A C 1
ATOM 849 O O . ARG A 1 106 ? 18.289 -1.572 -8.355 1.00 95.56 106 ARG A O 1
ATOM 856 N N . PHE A 1 107 ? 17.015 0.084 -9.173 1.00 96.25 107 PHE A N 1
ATOM 857 C CA . PHE A 1 107 ? 16.452 -0.694 -10.270 1.00 96.25 107 PHE A CA 1
ATOM 858 C C . PHE A 1 107 ? 16.060 0.207 -11.442 1.00 96.25 107 PHE A C 1
ATOM 860 O O . PHE A 1 107 ? 15.466 1.264 -11.235 1.00 96.25 107 PHE A O 1
ATOM 867 N N . ILE A 1 108 ? 16.359 -0.238 -12.662 1.00 95.94 108 ILE A N 1
ATOM 868 C CA . ILE A 1 108 ? 15.919 0.393 -13.911 1.00 95.94 108 ILE A CA 1
ATOM 869 C C . ILE A 1 108 ? 15.171 -0.651 -14.737 1.00 95.94 108 ILE A C 1
ATOM 871 O O . ILE A 1 108 ? 15.602 -1.801 -14.820 1.00 95.94 108 ILE A O 1
ATOM 875 N N . SER A 1 109 ? 14.071 -0.258 -15.383 1.00 94.94 109 SER A N 1
ATOM 876 C CA . SER A 1 109 ? 13.353 -1.116 -16.328 1.00 94.94 109 SER A CA 1
ATOM 877 C C . SER A 1 109 ? 12.984 -0.382 -17.607 1.00 94.94 109 SER A C 1
ATOM 879 O O . SER A 1 109 ? 12.459 0.728 -17.579 1.00 94.94 109 SER A O 1
ATOM 881 N N . ILE A 1 110 ? 13.209 -1.059 -18.731 1.00 93.19 110 ILE A N 1
ATOM 882 C CA . ILE A 1 110 ? 12.693 -0.693 -20.045 1.00 93.19 110 ILE A CA 1
ATOM 883 C C . ILE A 1 110 ? 11.377 -1.436 -20.219 1.00 93.19 110 ILE A C 1
ATOM 885 O O . ILE A 1 110 ? 11.321 -2.582 -20.675 1.00 93.19 110 ILE A O 1
ATOM 889 N N . ASP A 1 111 ? 10.304 -0.777 -19.806 1.00 90.62 111 ASP A N 1
ATOM 890 C CA . ASP A 1 111 ? 9.022 -1.439 -19.602 1.00 90.62 111 ASP A CA 1
ATOM 891 C C . ASP A 1 111 ? 8.400 -1.977 -20.909 1.00 90.62 111 ASP A C 1
ATOM 893 O O . ASP A 1 111 ? 7.774 -3.036 -20.899 1.00 90.62 111 ASP A O 1
ATOM 897 N N . ASN A 1 112 ? 8.656 -1.332 -22.055 1.00 88.00 112 ASN A N 1
ATOM 898 C CA . ASN A 1 112 ? 8.229 -1.824 -23.375 1.00 88.00 112 ASN A CA 1
ATOM 899 C C . ASN A 1 112 ? 8.894 -3.161 -23.735 1.00 88.00 112 ASN A C 1
ATOM 901 O O . ASN A 1 112 ? 8.217 -4.100 -24.159 1.00 88.00 112 ASN A O 1
ATOM 905 N N . LYS A 1 113 ? 10.210 -3.271 -23.496 1.00 88.06 113 LYS A N 1
ATOM 906 C CA . LYS A 1 113 ? 10.975 -4.507 -23.708 1.00 88.06 113 LYS A CA 1
ATOM 907 C C . LYS A 1 113 ? 10.531 -5.592 -22.724 1.00 88.06 113 LYS A C 1
ATOM 909 O O . LYS A 1 113 ? 10.342 -6.733 -23.127 1.00 88.06 113 LYS A O 1
ATOM 914 N N . LYS A 1 114 ? 10.275 -5.230 -21.458 1.00 88.06 114 LYS A N 1
ATOM 915 C CA . LYS A 1 114 ? 9.776 -6.148 -20.416 1.00 88.06 114 LYS A CA 1
ATOM 916 C C . LYS A 1 114 ? 8.406 -6.736 -20.762 1.00 88.06 114 LYS A C 1
ATOM 918 O O . LYS A 1 114 ? 8.174 -7.918 -20.541 1.00 88.06 114 LYS A O 1
ATOM 923 N N . ARG A 1 115 ? 7.495 -5.918 -21.296 1.00 87.38 115 ARG A N 1
ATOM 924 C CA . ARG A 1 115 ? 6.145 -6.347 -21.698 1.00 87.38 115 ARG A CA 1
ATOM 925 C C . ARG A 1 115 ? 6.102 -7.033 -23.068 1.00 87.38 115 ARG A C 1
ATOM 927 O O . ARG A 1 115 ? 5.020 -7.419 -23.498 1.00 87.38 115 ARG A O 1
ATOM 934 N N . ASN A 1 116 ? 7.245 -7.160 -23.751 1.00 81.75 116 ASN A N 1
ATOM 935 C CA . ASN A 1 116 ? 7.342 -7.628 -25.136 1.00 81.75 116 ASN A CA 1
ATOM 936 C C . ASN A 1 116 ? 6.354 -6.908 -26.073 1.00 81.75 116 ASN A C 1
ATOM 938 O O . ASN A 1 116 ? 5.780 -7.485 -26.997 1.00 81.75 116 ASN A O 1
ATOM 942 N N . ILE A 1 117 ? 6.128 -5.620 -25.807 1.00 72.38 117 ILE A N 1
ATOM 943 C CA . ILE A 1 117 ? 5.359 -4.763 -26.697 1.00 72.38 117 ILE A CA 1
ATOM 944 C C . ILE A 1 117 ? 6.381 -4.319 -27.727 1.00 72.38 117 ILE A C 1
ATOM 946 O O . ILE A 1 117 ? 7.066 -3.313 -27.543 1.00 72.38 117 ILE A O 1
ATOM 950 N N . GLY A 1 118 ? 6.574 -5.157 -28.749 1.00 60.06 118 GLY A N 1
ATOM 951 C CA . GLY A 1 118 ? 7.459 -4.842 -29.862 1.00 60.06 118 GLY A CA 1
ATOM 952 C C . GLY A 1 118 ? 7.162 -3.437 -30.378 1.00 60.06 118 GLY A C 1
ATOM 953 O O . GLY A 1 118 ? 6.026 -2.963 -30.274 1.00 60.06 118 GLY A O 1
ATOM 954 N N . TYR A 1 119 ? 8.177 -2.768 -30.924 1.00 56.56 119 TYR A N 1
ATOM 955 C CA . TYR A 1 119 ? 7.985 -1.549 -31.700 1.00 56.56 119 TYR A CA 1
ATOM 956 C C . TYR A 1 119 ? 7.108 -1.897 -32.903 1.00 56.56 119 TYR A C 1
ATOM 958 O O . TYR A 1 119 ? 7.606 -2.154 -33.995 1.00 56.56 119 TYR A O 1
ATOM 966 N N . LYS A 1 120 ? 5.791 -1.963 -32.709 1.00 47.69 120 LYS A N 1
ATOM 967 C CA . LYS A 1 120 ? 4.858 -1.833 -33.808 1.00 47.69 120 LYS A CA 1
ATOM 968 C C . LYS A 1 120 ? 5.124 -0.429 -34.311 1.00 47.69 120 LYS A C 1
ATOM 970 O O . LYS A 1 120 ? 4.788 0.544 -33.637 1.00 47.69 120 LYS A O 1
ATOM 975 N N . SER A 1 121 ? 5.860 -0.339 -35.413 1.00 43.41 121 SER A N 1
ATOM 976 C CA . SER A 1 121 ? 5.989 0.902 -36.147 1.00 43.41 121 SER A CA 1
ATOM 977 C C . SER A 1 121 ? 4.578 1.463 -36.293 1.00 43.41 121 SER A C 1
ATOM 979 O O . SER A 1 121 ? 3.633 0.746 -36.632 1.00 43.41 121 SER A O 1
ATOM 981 N N . CYS A 1 122 ? 4.420 2.748 -35.995 1.00 40.84 122 CYS A N 1
ATOM 982 C CA . CYS A 1 122 ? 3.154 3.448 -36.195 1.00 40.84 122 CYS A CA 1
ATOM 983 C C . CYS A 1 122 ? 2.658 3.322 -37.658 1.00 40.84 122 CYS A C 1
ATOM 985 O O . CYS A 1 122 ? 1.490 3.532 -37.948 1.00 40.84 122 CYS A O 1
ATOM 987 N N . CYS A 1 123 ? 3.519 2.882 -38.581 1.00 41.03 123 CYS A N 1
ATOM 988 C CA . CYS A 1 123 ? 3.236 2.693 -39.997 1.00 41.03 123 CYS A CA 1
ATOM 989 C C . CYS A 1 123 ? 2.259 1.553 -40.353 1.00 41.03 123 CYS A C 1
ATOM 991 O O . CYS A 1 123 ? 2.014 1.366 -41.539 1.00 41.03 123 CYS A O 1
ATOM 993 N N . GLN A 1 124 ? 1.713 0.777 -39.406 1.00 40.69 124 GLN A N 1
ATOM 994 C CA . GLN A 1 124 ? 0.747 -0.293 -39.736 1.00 40.69 124 GLN A CA 1
ATOM 995 C C . GLN A 1 124 ? -0.586 -0.250 -38.980 1.00 40.69 124 GLN A C 1
ATOM 997 O O . GLN A 1 124 ? -1.383 -1.178 -39.095 1.00 40.69 124 GLN A O 1
ATOM 1002 N N . LEU A 1 125 ? -0.883 0.829 -38.256 1.00 38.44 125 LEU A N 1
ATOM 1003 C CA . LEU A 1 125 ? -2.256 1.099 -37.830 1.00 38.44 125 LEU A CA 1
ATOM 1004 C C . LEU A 1 125 ? -2.832 2.176 -38.746 1.00 38.44 125 LEU A C 1
ATOM 1006 O O . LEU A 1 125 ? -2.774 3.361 -38.433 1.00 38.44 125 LEU A O 1
ATOM 1010 N N . SER A 1 126 ? -3.371 1.765 -39.896 1.00 33.53 126 SER A N 1
ATOM 1011 C CA . SER A 1 126 ? -4.267 2.625 -40.667 1.00 33.53 126 SER A CA 1
ATOM 1012 C C . SER A 1 126 ? -5.552 2.798 -39.861 1.00 33.53 126 SER A C 1
ATOM 1014 O O . SER A 1 126 ? -6.400 1.905 -39.825 1.00 33.53 126 SER A O 1
ATOM 1016 N N . TRP A 1 127 ? -5.664 3.926 -39.168 1.00 34.12 127 TRP A N 1
ATOM 1017 C CA . TRP A 1 127 ? -6.945 4.411 -38.671 1.00 34.12 127 TRP A CA 1
ATOM 1018 C C . TRP A 1 127 ? -7.804 4.885 -39.856 1.00 34.12 127 TRP A C 1
ATOM 1020 O O . TRP A 1 127 ? -7.240 5.250 -40.892 1.00 34.12 127 TRP A O 1
ATOM 1030 N N . PRO A 1 128 ? -9.145 4.847 -39.749 1.00 37.31 128 PRO A N 1
ATOM 1031 C CA . PRO A 1 128 ? -10.021 5.296 -40.823 1.00 37.31 128 PRO A CA 1
ATOM 1032 C C . PRO A 1 128 ? -9.726 6.764 -41.126 1.00 37.31 128 PRO A C 1
ATOM 1034 O O . PRO A 1 128 ? -9.572 7.564 -40.204 1.00 37.31 128 PRO A O 1
ATOM 1037 N N . ASN A 1 129 ? -9.617 7.090 -42.413 1.00 43.84 129 ASN A N 1
ATOM 1038 C CA . ASN A 1 129 ? -9.507 8.462 -42.888 1.00 43.84 129 ASN A CA 1
ATOM 1039 C C . ASN A 1 129 ? -10.681 9.283 -42.351 1.00 43.84 129 ASN A C 1
ATOM 1041 O O . ASN A 1 129 ? -11.787 9.142 -42.863 1.00 43.84 129 ASN A O 1
ATOM 1045 N N . ASP A 1 130 ? -10.411 10.179 -41.407 1.00 35.22 130 ASP A N 1
ATOM 1046 C CA . ASP A 1 130 ? -11.207 11.387 -41.248 1.00 35.22 130 ASP A CA 1
ATOM 1047 C C . ASP A 1 130 ? -10.335 12.582 -41.619 1.00 35.22 130 ASP A C 1
ATOM 1049 O O . ASP A 1 130 ? -9.339 12.932 -40.982 1.00 35.22 130 ASP A O 1
ATOM 1053 N N . SER A 1 131 ? -10.700 13.155 -42.758 1.00 41.91 131 SER A N 1
ATOM 1054 C CA . SER A 1 131 ? -10.150 14.363 -43.334 1.00 41.91 131 SER A CA 1
ATOM 1055 C C . SER A 1 131 ? -10.569 15.577 -42.508 1.00 41.91 131 SER A C 1
ATOM 1057 O O . SER A 1 131 ? -11.639 16.136 -42.729 1.00 41.91 131 SER A O 1
ATOM 1059 N N . SER A 1 132 ? -9.704 16.029 -41.607 1.00 34.12 132 SER A N 1
ATOM 1060 C CA . SER A 1 132 ? -9.660 17.434 -41.193 1.00 34.12 132 SER A CA 1
ATOM 1061 C C . SER A 1 132 ? -8.310 17.734 -40.555 1.00 34.12 132 SER A C 1
ATOM 1063 O O . SER A 1 132 ? -7.936 17.172 -39.527 1.00 34.12 132 SER A O 1
ATOM 1065 N N . SER A 1 133 ? -7.565 18.604 -41.221 1.00 42.34 133 SER A N 1
ATOM 1066 C CA . SER A 1 133 ? -6.287 19.159 -40.807 1.00 42.34 133 SER A CA 1
ATOM 1067 C C . SER A 1 133 ? -6.397 19.900 -39.476 1.00 42.34 133 SER A C 1
ATOM 1069 O O . SER A 1 133 ? -7.014 20.956 -39.437 1.00 42.34 133 SER A O 1
ATOM 1071 N N . GLU A 1 134 ? -5.734 19.401 -38.434 1.00 30.08 134 GLU A N 1
ATOM 1072 C CA . GLU A 1 134 ? -5.217 20.215 -37.329 1.00 30.08 134 GLU A CA 1
ATOM 1073 C C . GLU A 1 134 ? -4.151 19.412 -36.566 1.00 30.08 134 GLU A C 1
ATOM 1075 O O . GLU A 1 134 ? -4.429 18.511 -35.774 1.00 30.08 134 GLU A O 1
ATOM 1080 N N . THR A 1 135 ? -2.881 19.710 -36.842 1.00 33.66 135 THR A N 1
ATOM 1081 C CA . THR A 1 135 ? -1.741 19.182 -36.090 1.00 33.66 135 THR A CA 1
ATOM 1082 C C . THR A 1 135 ? -1.710 19.829 -34.708 1.00 33.66 135 THR A C 1
ATOM 1084 O O . THR A 1 135 ? -1.137 20.903 -34.532 1.00 33.66 135 THR A O 1
ATOM 1087 N N . SER A 1 136 ? -2.323 19.183 -33.718 1.00 30.50 136 SER A N 1
ATOM 1088 C CA . SER A 1 136 ? -2.154 19.556 -32.311 1.00 30.50 136 SER A CA 1
ATOM 1089 C C . SER A 1 136 ? -0.881 18.910 -31.741 1.00 30.50 136 SER A C 1
ATOM 1091 O O . SER A 1 136 ? -0.737 17.687 -31.832 1.00 30.50 136 SER A O 1
ATOM 1093 N N . PRO A 1 137 ? 0.053 19.672 -31.137 1.00 33.22 137 PRO A N 1
ATOM 1094 C CA . PRO A 1 137 ? 1.236 19.102 -30.506 1.00 33.22 137 PRO A CA 1
ATOM 1095 C C . PRO A 1 137 ? 0.832 18.275 -29.285 1.00 33.22 137 PRO A C 1
ATOM 1097 O O . PRO A 1 137 ? 0.055 18.722 -28.440 1.00 33.22 137 PRO A O 1
ATOM 1100 N N . CYS A 1 138 ? 1.390 17.072 -29.176 1.00 35.22 138 CYS A N 1
ATOM 1101 C CA . CYS A 1 138 ? 1.213 16.185 -28.035 1.00 35.22 138 CYS A CA 1
ATOM 1102 C C . CYS A 1 138 ? 1.794 16.820 -26.757 1.00 35.22 138 CYS A C 1
ATOM 1104 O O . CYS A 1 138 ? 2.971 16.649 -26.445 1.00 35.22 138 CYS A O 1
ATOM 1106 N N . VAL A 1 139 ? 0.976 17.553 -25.999 1.00 31.56 139 VAL A N 1
ATOM 1107 C CA . VAL A 1 139 ? 1.336 18.049 -24.665 1.00 31.56 139 VAL A CA 1
ATOM 1108 C C . VAL A 1 139 ? 1.287 16.879 -23.680 1.00 31.56 139 VAL A C 1
ATOM 1110 O O . VAL A 1 139 ? 0.239 16.563 -23.120 1.00 31.56 139 VAL A O 1
ATOM 1113 N N . TRP A 1 140 ? 2.426 16.233 -23.436 1.00 39.19 140 TRP A N 1
ATOM 1114 C CA . TRP A 1 140 ? 2.561 15.268 -22.345 1.00 39.19 140 TRP A CA 1
ATOM 1115 C C . TRP A 1 140 ? 3.100 15.973 -21.099 1.00 39.19 140 TRP A C 1
ATOM 1117 O O . TRP A 1 140 ? 4.287 16.270 -20.988 1.00 39.19 140 TRP A O 1
ATOM 1127 N N . ARG A 1 141 ? 2.207 16.251 -20.139 1.00 30.11 141 ARG A N 1
ATOM 1128 C CA . ARG A 1 141 ? 2.592 16.654 -18.779 1.00 30.11 141 ARG A CA 1
ATOM 1129 C C . ARG A 1 141 ? 3.209 15.447 -18.070 1.00 30.11 141 ARG A C 1
ATOM 1131 O O . ARG A 1 141 ? 2.547 14.422 -17.911 1.00 30.11 141 ARG A O 1
ATOM 1138 N N . GLY A 1 142 ? 4.467 15.577 -17.655 1.00 29.55 142 GLY A N 1
ATOM 1139 C CA . GLY A 1 142 ? 5.134 14.603 -16.796 1.00 29.55 142 GLY A CA 1
ATOM 1140 C C . GLY A 1 142 ? 4.430 14.512 -15.444 1.00 29.55 142 GLY A C 1
ATOM 1141 O O . GLY A 1 142 ? 4.186 15.529 -14.797 1.00 29.55 142 GLY A O 1
ATOM 1142 N N . TRP A 1 143 ? 4.097 13.295 -15.024 1.00 33.00 143 TRP A N 1
ATOM 1143 C CA . TRP A 1 143 ? 3.579 13.021 -13.688 1.00 33.00 143 TRP A CA 1
ATOM 1144 C C . TRP A 1 143 ? 4.701 12.411 -12.856 1.00 33.00 143 TRP A C 1
ATOM 1146 O O . TRP A 1 143 ? 5.136 11.289 -13.114 1.00 33.00 143 TRP A O 1
ATOM 1156 N N . ILE A 1 144 ? 5.172 13.149 -11.854 1.00 38.50 144 ILE A N 1
ATOM 1157 C CA . ILE A 1 144 ? 5.974 12.579 -10.772 1.00 38.50 144 ILE A CA 1
ATOM 1158 C C . ILE A 1 144 ? 4.972 11.981 -9.786 1.00 38.50 144 ILE A C 1
ATOM 1160 O O . ILE A 1 144 ? 4.259 12.712 -9.102 1.00 38.50 144 ILE A O 1
ATOM 1164 N N . HIS A 1 145 ? 4.887 10.654 -9.723 1.00 34.03 145 HIS A N 1
ATOM 1165 C CA . HIS A 1 145 ? 4.175 9.997 -8.632 1.00 34.03 145 HIS A CA 1
ATOM 1166 C C . HIS A 1 145 ? 5.124 9.857 -7.443 1.00 34.03 145 HIS A C 1
ATOM 1168 O O . HIS A 1 145 ? 5.979 8.973 -7.414 1.00 34.03 145 HIS A O 1
ATOM 1174 N N . SER A 1 146 ? 4.963 10.740 -6.458 1.00 27.52 146 SER A N 1
ATOM 1175 C CA . SER A 1 146 ? 5.487 10.498 -5.117 1.00 27.52 146 SER A CA 1
ATOM 1176 C C . SER A 1 146 ? 4.565 9.490 -4.432 1.00 27.52 146 SER A C 1
ATOM 1178 O O . SER A 1 146 ? 3.393 9.781 -4.199 1.00 27.52 146 SER A O 1
ATOM 1180 N N . PHE A 1 147 ? 5.072 8.292 -4.150 1.00 32.69 147 PHE A N 1
ATOM 1181 C CA . PHE A 1 147 ? 4.467 7.408 -3.159 1.00 32.69 147 PHE A CA 1
ATOM 1182 C C . PHE A 1 147 ? 5.169 7.697 -1.834 1.00 32.69 147 PHE A C 1
ATOM 1184 O O . PHE A 1 147 ? 6.227 7.140 -1.546 1.00 32.69 147 PHE A O 1
ATOM 1191 N N . GLN A 1 148 ? 4.608 8.623 -1.060 1.00 33.44 148 GLN A N 1
ATOM 1192 C CA . GLN A 1 148 ? 4.944 8.741 0.354 1.00 33.44 148 GLN A CA 1
ATOM 1193 C C . GLN A 1 148 ? 4.144 7.675 1.105 1.00 33.44 148 GLN A C 1
ATOM 1195 O O . GLN A 1 148 ? 2.917 7.635 1.005 1.00 33.44 148 GL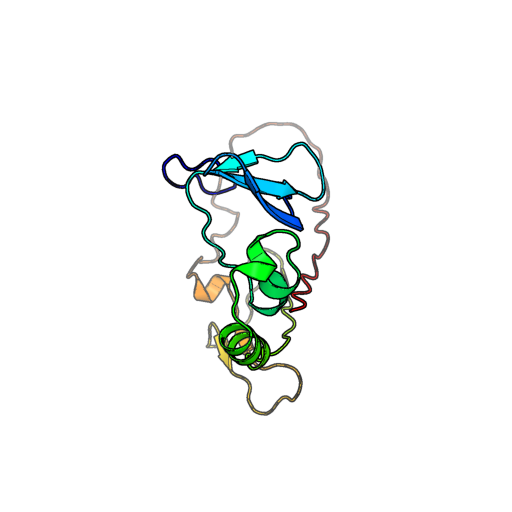N A O 1
ATOM 1200 N N . PHE A 1 149 ? 4.868 6.786 1.780 1.00 39.78 149 PHE A N 1
ATOM 1201 C CA . PHE A 1 149 ? 4.336 5.984 2.876 1.00 39.78 149 PHE A CA 1
ATOM 1202 C C . PHE A 1 149 ? 4.540 6.760 4.169 1.00 39.78 149 PHE A C 1
ATOM 1204 O O . PHE A 1 149 ? 5.615 7.401 4.274 1.00 39.78 149 PHE A O 1
#

Radius of gyration: 23.47 Å; chains: 1; bounding box: 54×29×67 Å

Organism: Pipistrellus kuhlii (NCBI:txid59472)